Protein AF-A0A9Y2AV43-F1 (afdb_monomer_lite)

pLDDT: mean 92.06, std 6.64, range [63.47, 97.12]

Secondary structure (DSSP, 8-state):
-HHHHHHHHHHTTS-HHHHHHHHTT-S-TTS--HHHHHHHHHHHHTT---

Structure (mmCIF, N/CA/C/O backbone):
data_AF-A0A9Y2AV43-F1
#
_entry.id   AF-A0A9Y2AV43-F1
#
loop_
_atom_site.group_PDB
_atom_site.id
_atom_site.type_symbol
_atom_site.label_atom_id
_atom_site.label_alt_id
_atom_site.label_comp_id
_atom_site.label_asym_id
_atom_site.label_entity_id
_atom_site.label_seq_id
_atom_site.pdbx_PDB_ins_code
_atom_site.Cartn_x
_atom_site.Cartn_y
_atom_site.Cartn_z
_atom_site.occupancy
_atom_site.B_iso_or_equiv
_atom_site.auth_seq_id
_atom_site.auth_comp_id
_atom_site.auth_asym_id
_atom_site.auth_atom_id
_atom_site.pdbx_PDB_model_num
ATOM 1 N N . MET A 1 1 ? 15.651 -10.704 -0.232 1.00 63.47 1 MET A N 1
ATOM 2 C CA . MET A 1 1 ? 14.833 -10.937 0.982 1.00 63.47 1 MET A CA 1
ATOM 3 C C . MET A 1 1 ? 14.934 -9.762 1.952 1.00 63.47 1 MET A C 1
ATOM 5 O O . MET A 1 1 ? 13.905 -9.354 2.465 1.00 63.47 1 MET A O 1
ATOM 9 N N . GLU A 1 2 ? 16.117 -9.167 2.150 1.00 77.81 2 GLU A N 1
ATOM 10 C CA . GLU A 1 2 ? 16.301 -7.983 3.013 1.00 77.81 2 GLU A CA 1
ATOM 11 C C . GLU A 1 2 ? 15.454 -6.767 2.585 1.00 77.81 2 GLU A C 1
ATOM 13 O O . GLU A 1 2 ? 14.752 -6.195 3.416 1.00 77.81 2 GLU A O 1
ATOM 18 N N . ASP A 1 3 ? 15.401 -6.456 1.285 1.00 81.75 3 ASP A N 1
ATOM 19 C CA . ASP A 1 3 ? 14.582 -5.346 0.767 1.00 81.75 3 ASP A CA 1
ATOM 20 C C . ASP A 1 3 ? 13.080 -5.541 1.007 1.00 81.75 3 ASP A C 1
ATOM 22 O O . ASP A 1 3 ? 12.367 -4.592 1.321 1.00 81.75 3 ASP A O 1
ATOM 26 N N . HIS A 1 4 ? 12.607 -6.788 0.930 1.00 83.81 4 HIS A N 1
ATOM 27 C CA . HIS A 1 4 ? 11.210 -7.137 1.181 1.00 83.81 4 HIS A CA 1
ATOM 28 C C . HIS A 1 4 ? 10.841 -6.974 2.659 1.00 83.81 4 HIS A C 1
ATOM 30 O O . HIS A 1 4 ? 9.797 -6.419 2.984 1.00 83.81 4 HIS A O 1
ATOM 36 N N . LEU A 1 5 ? 11.713 -7.416 3.573 1.00 89.69 5 LEU A N 1
ATOM 37 C CA . LEU A 1 5 ? 11.499 -7.250 5.014 1.00 89.69 5 LEU A CA 1
ATOM 38 C C . LEU A 1 5 ? 11.523 -5.774 5.420 1.00 89.69 5 LEU A C 1
ATOM 40 O O . LEU A 1 5 ? 10.726 -5.347 6.254 1.0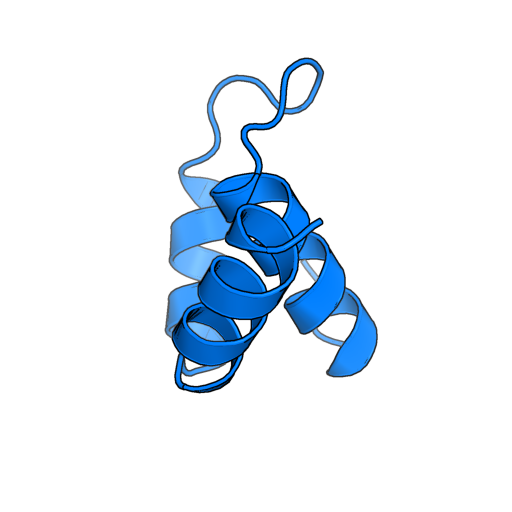0 89.69 5 LEU A O 1
ATOM 44 N N . LYS A 1 6 ? 12.405 -4.984 4.801 1.00 93.31 6 LYS A N 1
ATOM 45 C CA . LYS A 1 6 ? 12.456 -3.537 5.006 1.00 93.31 6 LYS A CA 1
ATOM 46 C C . LYS A 1 6 ? 11.191 -2.849 4.488 1.00 93.31 6 LYS A C 1
ATOM 48 O O . LYS A 1 6 ? 10.621 -2.035 5.209 1.00 93.31 6 LYS A O 1
ATOM 53 N N . ALA A 1 7 ? 10.736 -3.194 3.284 1.00 93.25 7 ALA A N 1
ATOM 54 C CA .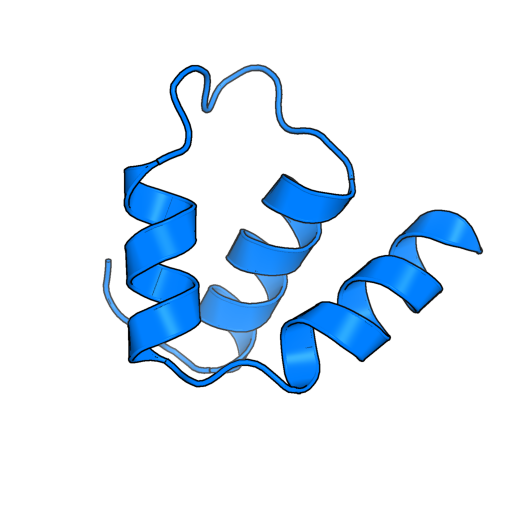 ALA A 1 7 ? 9.493 -2.666 2.726 1.00 93.25 7 ALA A CA 1
ATOM 55 C C . ALA A 1 7 ? 8.297 -3.014 3.621 1.00 93.25 7 ALA A C 1
ATOM 57 O O . ALA A 1 7 ? 7.574 -2.117 4.039 1.00 93.25 7 ALA A O 1
ATOM 58 N N . ALA A 1 8 ? 8.151 -4.280 4.022 1.00 93.19 8 ALA A N 1
ATOM 59 C CA . ALA A 1 8 ? 7.086 -4.713 4.925 1.00 93.19 8 ALA A CA 1
ATOM 60 C C . ALA A 1 8 ? 7.095 -3.941 6.259 1.00 93.19 8 ALA A C 1
ATOM 62 O O . ALA A 1 8 ? 6.045 -3.512 6.738 1.00 93.19 8 ALA A O 1
ATOM 63 N N . ALA A 1 9 ? 8.274 -3.698 6.841 1.00 94.88 9 ALA A N 1
ATOM 64 C CA . ALA A 1 9 ? 8.396 -2.923 8.073 1.00 94.88 9 ALA A CA 1
ATOM 65 C C . ALA A 1 9 ? 7.916 -1.472 7.909 1.00 94.88 9 ALA A C 1
ATOM 67 O O . ALA A 1 9 ? 7.234 -0.957 8.794 1.00 94.88 9 ALA A O 1
ATOM 68 N N . GLU A 1 10 ? 8.227 -0.809 6.794 1.00 95.19 10 GLU A N 1
ATOM 69 C CA . GLU A 1 10 ? 7.738 0.550 6.528 1.00 95.19 10 GLU A CA 1
ATOM 70 C C . GLU A 1 10 ? 6.240 0.579 6.202 1.00 95.19 10 GLU A C 1
ATOM 72 O O . GLU A 1 10 ? 5.508 1.402 6.754 1.00 95.19 10 GLU A O 1
ATOM 77 N N . ILE A 1 11 ? 5.760 -0.353 5.377 1.00 96.62 11 ILE A N 1
ATOM 78 C CA . ILE A 1 11 ? 4.349 -0.446 4.983 1.00 96.62 11 ILE A CA 1
ATOM 79 C C . ILE A 1 11 ? 3.447 -0.776 6.180 1.00 96.62 11 ILE A C 1
ATOM 81 O O . ILE A 1 11 ? 2.368 -0.199 6.309 1.00 96.62 11 ILE A O 1
ATOM 85 N N . SER A 1 12 ? 3.909 -1.596 7.128 1.00 95.75 12 SER A N 1
ATOM 86 C CA . SER A 1 12 ? 3.155 -1.904 8.354 1.00 95.75 12 SER A CA 1
ATOM 87 C C . SER A 1 12 ? 2.871 -0.685 9.245 1.00 95.75 12 SER A C 1
ATOM 89 O O . SER A 1 12 ? 1.970 -0.725 10.081 1.00 95.75 12 SER A O 1
ATOM 91 N N . LYS A 1 13 ? 3.595 0.428 9.064 1.00 97.00 13 LYS A N 1
ATOM 92 C CA . LYS A 1 13 ? 3.359 1.684 9.798 1.00 97.00 13 LYS A CA 1
ATOM 93 C C . LYS A 1 13 ? 2.259 2.541 9.170 1.00 97.00 13 LYS A C 1
ATOM 95 O O . LYS A 1 13 ? 1.838 3.523 9.778 1.00 97.00 13 LYS A O 1
ATOM 100 N N . LEU A 1 14 ? 1.826 2.214 7.953 1.00 97.12 14 LEU A N 1
ATOM 101 C CA . LEU A 1 14 ? 0.795 2.960 7.244 1.00 97.12 14 LEU A CA 1
ATOM 102 C C . LEU A 1 14 ? -0.587 2.693 7.837 1.00 97.12 14 LEU A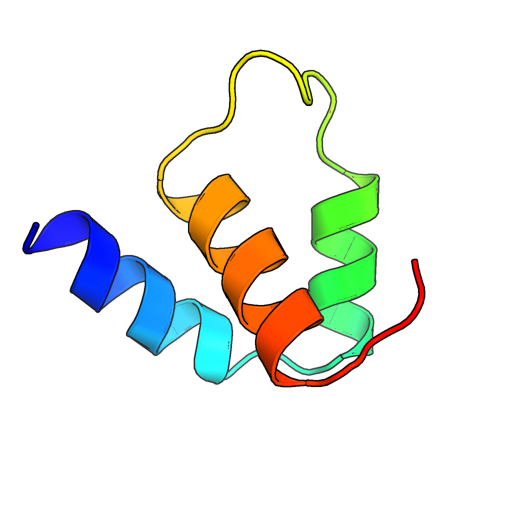 C 1
ATOM 104 O O . LEU A 1 14 ? -0.865 1.617 8.372 1.00 97.12 14 LEU A O 1
ATOM 108 N N . THR A 1 15 ? -1.468 3.682 7.720 1.00 96.88 15 THR A N 1
ATOM 109 C CA . THR A 1 15 ? -2.889 3.505 8.029 1.00 96.88 15 THR A CA 1
ATOM 110 C C . THR A 1 15 ? -3.605 2.800 6.881 1.00 96.88 15 THR A C 1
ATOM 112 O O . THR A 1 15 ? -3.155 2.844 5.737 1.00 96.88 15 THR A O 1
ATOM 115 N N . ASP A 1 16 ? -4.765 2.216 7.161 1.00 96.44 16 ASP A N 1
ATOM 116 C CA . ASP A 1 16 ? -5.564 1.510 6.153 1.00 96.44 16 ASP A CA 1
ATOM 117 C C . ASP A 1 16 ? -5.941 2.435 4.983 1.00 96.44 16 ASP A C 1
ATOM 119 O O . ASP A 1 16 ? -5.795 2.071 3.820 1.00 96.44 16 ASP A O 1
ATOM 123 N N . ALA A 1 17 ? -6.292 3.694 5.272 1.00 95.94 17 ALA A N 1
ATOM 124 C CA . ALA A 1 17 ? -6.557 4.703 4.245 1.00 95.94 17 ALA A CA 1
ATOM 125 C C . ALA A 1 17 ? -5.326 5.004 3.369 1.00 95.94 17 ALA A C 1
ATOM 127 O O . ALA A 1 17 ? -5.457 5.235 2.168 1.00 95.94 17 ALA A O 1
ATOM 128 N N . GLN A 1 18 ? -4.122 5.000 3.949 1.00 97.00 18 GLN A N 1
ATOM 129 C CA . GLN A 1 18 ? -2.879 5.190 3.198 1.00 97.00 18 GLN A CA 1
ATOM 130 C C . GLN A 1 18 ? -2.513 3.964 2.357 1.00 97.00 18 GLN A C 1
ATOM 132 O O . GLN A 1 18 ? -1.923 4.136 1.292 1.00 97.00 18 GLN A O 1
ATOM 137 N N . LEU A 1 19 ? -2.841 2.756 2.821 1.00 96.38 19 LEU A N 1
ATOM 138 C CA . LEU A 1 19 ? -2.667 1.521 2.057 1.00 96.38 19 LEU A CA 1
ATOM 139 C C . LEU A 1 19 ? -3.590 1.518 0.834 1.00 96.38 19 LEU A C 1
ATOM 141 O O . LEU A 1 19 ? -3.099 1.399 -0.284 1.00 96.38 19 LEU A O 1
ATOM 145 N N . VAL A 1 20 ? -4.885 1.789 1.025 1.00 95.06 20 VAL A N 1
ATOM 146 C CA . VAL A 1 20 ? -5.869 1.898 -0.068 1.00 95.06 20 VAL A CA 1
ATOM 147 C C . VAL A 1 20 ? -5.479 2.988 -1.068 1.00 95.06 20 VAL A C 1
ATOM 149 O O . VAL A 1 20 ? -5.518 2.768 -2.275 1.00 95.06 20 VAL A O 1
ATOM 152 N N . ALA A 1 21 ? -5.057 4.164 -0.592 1.00 95.62 21 ALA A N 1
ATOM 153 C CA . ALA A 1 21 ? -4.633 5.246 -1.479 1.00 95.62 21 ALA A CA 1
ATOM 154 C C . ALA A 1 21 ? -3.418 4.862 -2.337 1.00 95.62 21 ALA A C 1
ATOM 156 O O . ALA A 1 21 ? -3.362 5.232 -3.508 1.00 95.62 21 ALA A O 1
ATOM 157 N N . ARG A 1 22 ? -2.453 4.122 -1.773 1.00 94.69 22 ARG A N 1
ATOM 158 C CA . ARG A 1 22 ? -1.293 3.642 -2.533 1.00 94.69 22 ARG A CA 1
ATOM 159 C C . ARG A 1 22 ? -1.648 2.503 -3.481 1.00 94.69 22 ARG A C 1
ATOM 161 O O . ARG A 1 22 ? -1.145 2.515 -4.596 1.00 94.69 22 ARG A O 1
ATOM 168 N N . TRP A 1 23 ? -2.516 1.576 -3.076 1.00 93.44 23 TRP A N 1
ATOM 169 C CA . TRP A 1 23 ? -3.051 0.528 -3.949 1.00 93.44 23 TRP A CA 1
ATOM 170 C C . TRP A 1 23 ? -3.733 1.125 -5.184 1.00 93.44 23 TRP A C 1
ATOM 172 O O . TRP A 1 23 ? -3.381 0.789 -6.309 1.00 93.44 23 TRP A O 1
ATOM 182 N N . ASN A 1 24 ? -4.607 2.114 -4.987 1.00 93.69 24 ASN A N 1
ATOM 183 C CA . ASN A 1 24 ? -5.296 2.810 -6.079 1.00 93.69 24 ASN A CA 1
ATOM 184 C C . ASN A 1 24 ? -4.362 3.612 -7.003 1.00 93.69 24 ASN A C 1
ATOM 186 O O . ASN A 1 24 ? -4.785 4.031 -8.077 1.00 93.69 24 ASN A O 1
ATOM 190 N N . ALA A 1 25 ? -3.119 3.865 -6.584 1.00 94.19 25 ALA A N 1
ATOM 191 C CA . ALA A 1 25 ? -2.106 4.548 -7.383 1.00 94.19 25 ALA A CA 1
ATOM 192 C C . ALA A 1 25 ? -1.203 3.580 -8.173 1.00 94.19 25 ALA A C 1
ATOM 194 O O . ALA A 1 25 ? -0.289 4.032 -8.861 1.00 94.19 25 ALA A O 1
ATOM 195 N N . ILE A 1 26 ? -1.414 2.262 -8.071 1.00 92.31 26 ILE A N 1
ATOM 196 C CA . ILE A 1 26 ? -0.674 1.268 -8.854 1.00 92.31 26 ILE A CA 1
ATOM 197 C C . ILE A 1 26 ? -1.229 1.251 -10.280 1.00 92.31 26 ILE A C 1
ATOM 199 O O . ILE A 1 26 ? -2.359 0.836 -10.515 1.00 92.31 26 ILE A O 1
ATOM 203 N N . GLU A 1 27 ? -0.417 1.707 -11.233 1.00 91.06 27 GLU A N 1
ATOM 204 C CA . GLU A 1 27 ? -0.798 1.786 -12.650 1.00 91.06 27 GLU A CA 1
ATOM 205 C C . GLU A 1 27 ? -0.637 0.448 -13.393 1.00 91.06 27 GLU A C 1
ATOM 207 O O . GLU A 1 27 ? -1.352 0.198 -14.360 1.00 91.06 27 GLU A O 1
ATOM 212 N N . ASP A 1 28 ? 0.283 -0.409 -12.935 1.00 90.25 28 ASP A N 1
ATOM 213 C CA . ASP A 1 28 ? 0.595 -1.708 -13.539 1.00 90.25 28 ASP A CA 1
ATOM 214 C C . ASP A 1 28 ? 0.547 -2.824 -12.476 1.00 90.25 28 ASP A C 1
ATOM 216 O O . ASP A 1 28 ? 1.553 -3.104 -11.815 1.00 90.25 28 ASP A O 1
ATOM 220 N N . PRO A 1 29 ? -0.626 -3.444 -12.258 1.00 82.88 29 PRO A N 1
ATOM 221 C CA . PRO A 1 29 ? -0.778 -4.529 -11.295 1.00 82.88 29 PRO A CA 1
ATOM 222 C C . PRO A 1 29 ? -0.138 -5.849 -11.757 1.00 82.88 29 PRO A C 1
ATOM 224 O O . PRO A 1 29 ? 0.033 -6.746 -10.933 1.00 82.88 29 PRO A O 1
ATOM 227 N N . ASP A 1 30 ? 0.243 -5.971 -13.034 1.00 89.69 30 ASP A N 1
ATOM 228 C CA . ASP A 1 30 ? 0.900 -7.168 -13.572 1.00 89.69 30 ASP A CA 1
ATOM 229 C C . ASP A 1 30 ? 2.421 -7.153 -13.323 1.00 89.69 30 ASP A C 1
ATOM 231 O O . ASP A 1 30 ? 3.073 -8.200 -13.379 1.00 89.69 30 ASP A O 1
ATOM 235 N N . ASN A 1 31 ? 3.000 -5.986 -13.009 1.00 92.50 31 ASN A N 1
ATOM 236 C CA . ASN A 1 31 ? 4.428 -5.815 -12.733 1.00 92.50 31 ASN A CA 1
ATOM 237 C C . ASN A 1 31 ? 4.686 -4.996 -11.458 1.00 92.50 31 ASN A C 1
ATOM 239 O O . ASN A 1 31 ? 5.123 -3.842 -11.485 1.00 92.50 31 ASN A O 1
ATOM 243 N N . LEU A 1 32 ? 4.435 -5.630 -10.316 1.00 91.50 32 LEU A N 1
ATOM 244 C CA . LEU A 1 32 ? 4.573 -5.006 -9.008 1.00 91.50 32 LEU A CA 1
ATOM 245 C C . LEU A 1 32 ? 6.035 -4.904 -8.563 1.00 91.50 32 LEU A C 1
ATOM 247 O O . LEU A 1 32 ? 6.805 -5.868 -8.573 1.00 91.50 32 LEU A O 1
ATOM 251 N N . THR A 1 33 ? 6.400 -3.728 -8.069 1.00 93.50 33 THR A N 1
ATOM 252 C CA . THR A 1 33 ? 7.635 -3.529 -7.306 1.00 93.50 33 THR A CA 1
ATOM 253 C C . THR A 1 33 ? 7.555 -4.205 -5.934 1.00 93.50 33 THR A C 1
ATOM 255 O O . THR A 1 33 ? 6.479 -4.505 -5.421 1.00 93.50 33 THR A O 1
ATOM 258 N N . VAL A 1 34 ? 8.708 -4.378 -5.278 1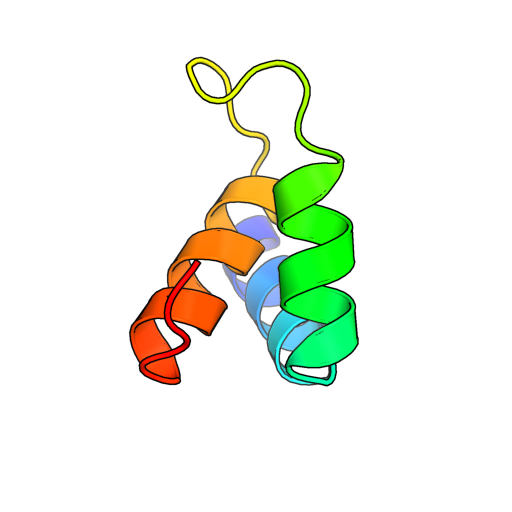.00 93.81 34 VAL A N 1
ATOM 259 C CA . VAL A 1 34 ? 8.789 -4.932 -3.911 1.00 93.81 34 VAL A CA 1
ATOM 260 C C . VAL A 1 34 ? 7.948 -4.129 -2.908 1.00 93.81 34 VAL A C 1
ATOM 262 O O . VAL A 1 34 ? 7.338 -4.710 -2.016 1.00 93.81 34 VAL A O 1
ATOM 265 N N . GLU A 1 35 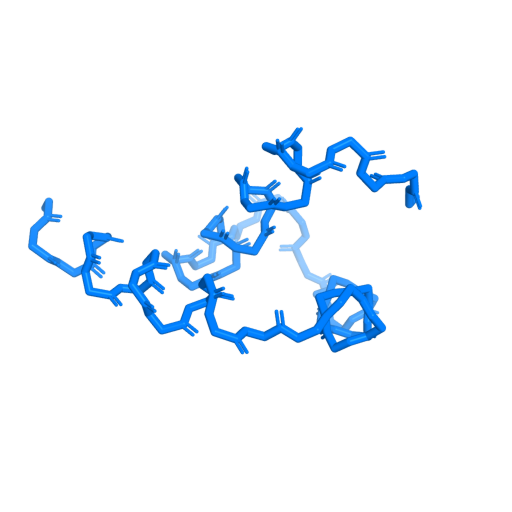? 7.887 -2.804 -3.054 1.00 93.12 35 GLU A N 1
ATOM 266 C CA . GLU A 1 35 ? 7.058 -1.947 -2.199 1.00 93.12 35 GLU A CA 1
ATOM 267 C C . GLU A 1 35 ? 5.562 -2.158 -2.466 1.00 93.12 35 GLU A C 1
ATOM 269 O O . GLU A 1 35 ? 4.781 -2.285 -1.526 1.00 93.12 35 GLU A O 1
ATOM 274 N N . GLN A 1 36 ? 5.167 -2.248 -3.737 1.00 95.00 36 GLN A N 1
ATOM 275 C CA . GLN A 1 36 ? 3.777 -2.487 -4.129 1.00 95.00 36 GLN A CA 1
ATOM 276 C C . GLN A 1 36 ? 3.284 -3.867 -3.690 1.00 95.00 36 GLN A C 1
ATOM 278 O O . GLN A 1 36 ? 2.172 -3.975 -3.179 1.00 95.00 36 GLN A O 1
ATOM 283 N N . GLN A 1 37 ? 4.123 -4.899 -3.789 1.00 94.81 37 GLN A N 1
ATOM 284 C CA . GLN A 1 37 ? 3.794 -6.216 -3.248 1.00 94.81 37 GLN A CA 1
ATOM 285 C C . GLN A 1 37 ? 3.614 -6.166 -1.724 1.00 94.81 37 GLN A C 1
ATOM 287 O O . GLN A 1 37 ? 2.640 -6.702 -1.206 1.00 94.81 37 GLN A O 1
ATOM 292 N N . ALA A 1 38 ? 4.487 -5.452 -1.006 1.00 95.50 38 ALA A N 1
ATOM 293 C CA . ALA A 1 38 ? 4.357 -5.295 0.442 1.00 95.50 38 ALA A CA 1
ATOM 294 C C . ALA A 1 38 ? 3.059 -4.567 0.851 1.00 95.50 38 ALA A C 1
ATOM 296 O O . ALA A 1 38 ? 2.514 -4.855 1.915 1.00 95.50 38 ALA A O 1
ATOM 297 N N . ILE A 1 39 ? 2.544 -3.652 0.018 1.00 94.94 39 ILE A N 1
ATOM 298 C CA . ILE A 1 39 ? 1.235 -3.004 0.224 1.00 94.94 39 ILE A CA 1
ATOM 299 C C . ILE A 1 39 ? 0.106 -4.030 0.144 1.00 94.94 39 ILE A C 1
ATOM 301 O O . ILE A 1 39 ? -0.726 -4.069 1.048 1.00 94.94 39 ILE A O 1
ATOM 305 N N . ILE A 1 40 ? 0.103 -4.881 -0.884 1.00 94.00 40 ILE A N 1
ATOM 306 C CA . ILE A 1 40 ? -0.911 -5.933 -1.055 1.00 94.00 40 ILE A CA 1
ATOM 307 C C . ILE A 1 40 ? -0.859 -6.917 0.111 1.00 94.00 40 ILE A C 1
ATOM 309 O O . ILE A 1 40 ? -1.892 -7.232 0.700 1.00 94.00 40 ILE A O 1
ATOM 313 N N . ASP A 1 41 ? 0.343 -7.360 0.479 1.00 94.88 41 ASP A N 1
ATOM 314 C CA . ASP A 1 41 ? 0.546 -8.305 1.574 1.00 94.88 41 ASP A CA 1
ATOM 315 C C . ASP A 1 41 ? 0.023 -7.736 2.900 1.00 94.88 41 ASP A C 1
ATOM 317 O O . ASP A 1 41 ? -0.637 -8.437 3.670 1.00 94.88 41 ASP A O 1
ATOM 321 N N . GLU A 1 42 ? 0.270 -6.451 3.165 1.00 96.44 42 GLU A N 1
ATOM 322 C CA . GLU A 1 42 ? -0.213 -5.791 4.375 1.00 96.44 42 GLU A CA 1
ATOM 323 C C . GLU A 1 42 ? -1.733 -5.582 4.360 1.00 96.44 42 GLU A C 1
ATOM 325 O O . GLU A 1 42 ? -2.380 -5.770 5.392 1.00 96.44 42 GLU A O 1
ATOM 330 N N . MET A 1 43 ? -2.322 -5.235 3.211 1.00 95.62 43 MET A N 1
ATOM 331 C CA . MET A 1 43 ? -3.777 -5.117 3.067 1.00 95.62 43 MET A CA 1
ATOM 332 C C . MET A 1 43 ? -4.472 -6.463 3.279 1.00 95.62 43 MET A C 1
ATOM 334 O O . MET A 1 43 ? -5.445 -6.532 4.030 1.00 95.62 43 MET A O 1
ATOM 338 N N . ALA A 1 44 ? -3.920 -7.542 2.717 1.00 95.19 44 ALA A N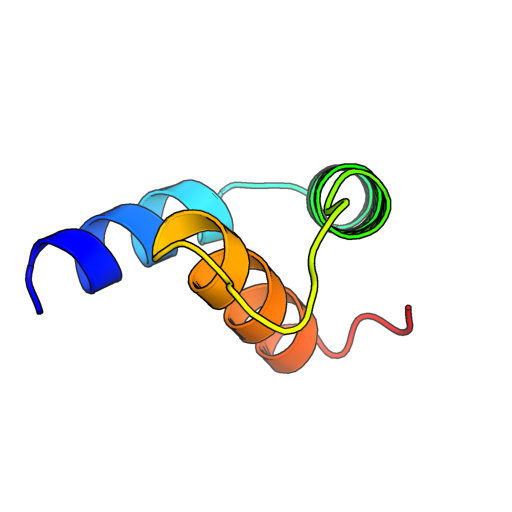 1
ATOM 339 C CA . ALA A 1 44 ? -4.400 -8.903 2.935 1.00 95.19 44 ALA A CA 1
ATOM 340 C C . ALA A 1 44 ? -4.259 -9.333 4.405 1.00 95.19 44 ALA A C 1
ATOM 342 O O . ALA A 1 44 ? -5.188 -9.901 4.976 1.00 95.19 44 ALA A O 1
ATOM 343 N N . ARG A 1 45 ? -3.132 -9.012 5.060 1.00 95.62 45 ARG A N 1
ATOM 344 C CA . ARG A 1 45 ? -2.905 -9.302 6.489 1.00 95.62 45 ARG A CA 1
ATOM 345 C C . ARG A 1 45 ? -3.908 -8.593 7.405 1.00 95.62 45 ARG A C 1
ATOM 347 O O . ARG A 1 45 ? -4.203 -9.099 8.487 1.00 95.62 45 ARG A O 1
ATOM 354 N N . ARG A 1 46 ? -4.371 -7.403 7.014 1.00 96.12 46 ARG A N 1
ATOM 355 C CA . ARG A 1 46 ? -5.340 -6.591 7.768 1.00 96.12 46 ARG A CA 1
ATOM 356 C C . ARG A 1 46 ? -6.794 -6.845 7.387 1.00 96.12 46 ARG A C 1
ATOM 358 O O . ARG A 1 46 ? -7.658 -6.227 7.997 1.00 96.12 46 ARG A O 1
ATOM 365 N N . GLU A 1 47 ? -7.048 -7.716 6.411 1.00 95.25 47 GLU A N 1
ATOM 366 C CA . GLU A 1 47 ? -8.394 -7.975 5.885 1.00 95.25 47 GLU A CA 1
ATOM 367 C C . GLU A 1 47 ? -9.080 -6.682 5.398 1.00 95.25 47 GLU A C 1
ATOM 369 O O . GLU A 1 47 ? -10.268 -6.461 5.618 1.00 95.25 47 GLU A O 1
ATOM 374 N N . ILE A 1 48 ? -8.310 -5.787 4.766 1.00 92.81 48 ILE A N 1
ATOM 375 C CA . ILE A 1 48 ? -8.857 -4.584 4.130 1.00 92.81 48 ILE A CA 1
ATOM 376 C C . ILE A 1 48 ? -9.489 -5.013 2.807 1.00 92.81 48 ILE A C 1
ATOM 378 O O . ILE A 1 48 ? -8.800 -5.587 1.969 1.00 92.81 48 ILE A O 1
ATOM 382 N N . ASP A 1 49 ? -10.767 -4.699 2.608 1.00 82.88 49 ASP A N 1
ATOM 383 C CA . ASP A 1 49 ? -11.438 -4.867 1.318 1.00 82.88 49 ASP A CA 1
ATOM 384 C C . ASP A 1 49 ? -11.069 -3.706 0.376 1.00 82.88 49 ASP A C 1
ATOM 386 O O . ASP A 1 49 ? -11.149 -2.533 0.766 1.00 82.88 49 ASP A O 1
ATOM 390 N N . PHE A 1 50 ? -10.664 -4.025 -0.858 1.00 70.94 50 PHE A N 1
ATOM 391 C CA . PHE A 1 50 ? -10.247 -3.068 -1.891 1.00 70.94 50 PHE A CA 1
ATOM 392 C C . PHE A 1 50 ? -10.707 -3.471 -3.292 1.00 70.94 50 PHE A C 1
ATOM 394 O O . PHE A 1 50 ? -10.794 -4.688 -3.573 1.00 70.94 50 PHE A O 1
#

Sequence (50 aa):
MEDHLKAAAEISKLTDAQLVARWNAIEDPDNLTVEQQAIIDEMARREIDF

Foldseek 3Di:
DVVLVVLLVVLLPDDLVRLVVVQVVDPDPPDDDSNNVSSVVNCVVVVPDD

Radius of gyration: 10.14 Å; chains: 1; bounding box: 28×16×23 Å